Protein AF-A0A6A4C338-F1 (afdb_monomer_lite)

Radius of gyration: 49.68 Å; chains: 1; bounding box: 71×47×143 Å

Organism: NCBI:txid129364

Sequence (167 aa):
MYVHLWCEQRGSGREFCSTRVYEDNEDDESKELQEGAEKSKVNRKRRKQDDRRSSIDSVEVLTEAVSKLVEAEMSSTKGALIKEKTAVARLKREKMQRDVLVEKLAAVDGIVARRRQALAIVEDRIRQYTVNGMDTTQLQVERESALRRVETAQNKSDELQDQIMGS

pLDDT: mean 80.34, std 22.28, range [34.91, 98.44]

Foldseek 3Di:
DDDVVVVVVDPDPDDDDDDDDDDDDDDDDDDDDDDDDPPPPPDPVVVVVVVVVVVVVVVVVVVVVVVVVVVVVVVVVVVVVVVVVVVVVVVVVVVVVLVVLVVVLVVLVVVLVVLVVVLVVLVVVLVVCVVVVHDCVVSVVVNVVSVVSNVVSVVVSVVSVVVSVVD

Secondary structure (DSSP, 8-state):
--STHHHHTS-----------S---------------------HHHHHHHHHHHHHHHHHHHHHHHHHHHHHHHHHHHHHHHHHHHHHHHHHHHHHHHHHHHHHHHHHHHHHHHHHHHHHHHHHHHHHHHHTT---HHHHHHHHHHHHHHHHHHHHHHHHHHHHHT-

Structure (mmCIF, N/CA/C/O backbone):
data_AF-A0A6A4C338-F1
#
_entry.id   AF-A0A6A4C338-F1
#
loop_
_atom_site.group_PDB
_atom_site.id
_atom_site.type_symbol
_atom_site.label_atom_id
_atom_site.label_alt_id
_atom_site.label_comp_id
_atom_site.label_asym_id
_atom_site.label_entity_id
_atom_site.label_seq_id
_atom_site.pdbx_PDB_ins_code
_atom_site.Cartn_x
_atom_site.Cartn_y
_atom_site.Cartn_z
_atom_site.occupancy
_atom_site.B_iso_or_equiv
_atom_site.auth_seq_id
_atom_site.auth_comp_id
_atom_site.auth_asym_id
_atom_site.auth_atom_id
_atom_site.pdbx_PDB_model_num
ATOM 1 N N . MET A 1 1 ? 20.529 -32.919 -59.642 1.00 48.50 1 MET A N 1
ATOM 2 C CA . MET A 1 1 ? 21.212 -32.657 -60.927 1.00 4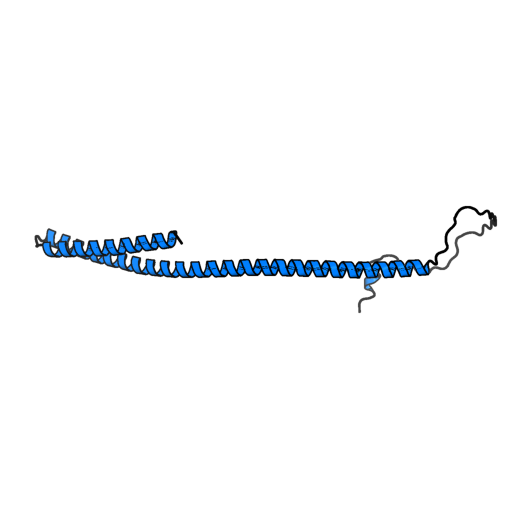8.50 1 MET A CA 1
ATOM 3 C C . MET A 1 1 ? 20.289 -31.757 -61.739 1.00 48.50 1 MET A C 1
ATOM 5 O O . MET A 1 1 ? 19.294 -32.250 -62.230 1.00 48.50 1 MET A O 1
ATOM 9 N N . TYR A 1 2 ? 20.520 -30.441 -61.732 1.00 56.53 2 TYR A N 1
ATOM 10 C CA . TYR A 1 2 ? 19.511 -29.403 -62.030 1.00 56.53 2 TYR A CA 1
ATOM 11 C C . TYR A 1 2 ? 20.056 -28.392 -63.061 1.00 56.53 2 TYR A C 1
ATOM 13 O O . TYR A 1 2 ? 20.346 -27.248 -62.733 1.00 56.53 2 TYR A O 1
ATOM 21 N N . VAL A 1 3 ? 20.268 -28.824 -64.307 1.00 52.94 3 VAL A N 1
ATOM 22 C CA . VAL A 1 3 ? 20.700 -27.916 -65.400 1.00 52.94 3 VAL A CA 1
ATOM 23 C C . VAL A 1 3 ? 19.633 -27.798 -66.497 1.00 52.94 3 VAL A C 1
ATOM 25 O O . VAL A 1 3 ? 19.537 -26.776 -67.163 1.00 52.94 3 VAL A O 1
ATOM 28 N N . HIS A 1 4 ? 18.758 -28.796 -66.626 1.00 52.91 4 HIS A N 1
ATOM 29 C CA . HIS A 1 4 ? 17.707 -28.865 -67.649 1.00 52.91 4 HIS A CA 1
ATOM 30 C C . HIS A 1 4 ? 16.530 -27.906 -67.389 1.00 52.91 4 HIS A C 1
ATOM 32 O O . HIS A 1 4 ? 15.946 -27.401 -68.340 1.00 52.91 4 HIS A O 1
ATOM 38 N N . LEU A 1 5 ? 16.245 -27.556 -66.129 1.00 52.38 5 LEU A N 1
ATOM 39 C CA . LEU A 1 5 ? 15.183 -26.595 -65.782 1.00 52.38 5 LEU A CA 1
ATOM 40 C C . LEU A 1 5 ? 15.533 -25.129 -66.098 1.00 52.38 5 LEU A C 1
ATOM 42 O O . LEU A 1 5 ? 14.653 -24.274 -66.086 1.00 52.38 5 LEU A O 1
ATOM 46 N N . TRP A 1 6 ? 16.796 -24.812 -66.409 1.00 50.72 6 TRP A N 1
ATOM 47 C CA . TRP A 1 6 ? 17.180 -23.439 -66.762 1.00 50.72 6 TRP A CA 1
ATOM 48 C C . TRP A 1 6 ? 16.855 -23.094 -68.228 1.00 50.72 6 TRP A C 1
ATOM 50 O O . TRP A 1 6 ? 16.713 -21.923 -68.579 1.00 50.72 6 TRP A O 1
ATOM 60 N N . CYS A 1 7 ? 16.684 -24.099 -69.091 1.00 54.59 7 CYS A N 1
ATOM 61 C CA . CYS A 1 7 ? 16.405 -23.890 -70.513 1.00 54.59 7 CYS A CA 1
ATOM 62 C C . CYS A 1 7 ? 14.916 -23.635 -70.816 1.00 54.59 7 CYS A C 1
ATOM 64 O O . CYS A 1 7 ? 14.618 -22.965 -71.800 1.00 54.59 7 CYS A O 1
ATOM 66 N N . GLU A 1 8 ? 13.983 -24.082 -69.968 1.00 50.53 8 GLU A N 1
ATOM 67 C CA . GLU A 1 8 ? 12.536 -23.917 -70.206 1.00 50.53 8 GLU A CA 1
ATOM 68 C C . GLU A 1 8 ? 12.011 -22.500 -69.904 1.00 50.53 8 GLU A C 1
ATOM 70 O O . GLU A 1 8 ? 11.050 -22.054 -70.525 1.00 50.53 8 GLU A O 1
ATOM 75 N N . GLN A 1 9 ? 12.665 -21.731 -69.023 1.00 50.25 9 GLN A N 1
ATOM 76 C CA . GLN A 1 9 ? 12.198 -20.386 -68.633 1.00 50.25 9 GLN A CA 1
ATOM 77 C C . GLN A 1 9 ? 12.482 -19.300 -69.696 1.00 50.25 9 GLN A C 1
ATOM 79 O O . GLN A 1 9 ? 11.962 -18.186 -69.613 1.00 50.25 9 GLN A O 1
ATOM 84 N N . ARG A 1 10 ? 13.319 -19.586 -70.701 1.00 48.97 10 ARG A N 1
ATOM 85 C CA . ARG A 1 10 ? 13.630 -18.665 -71.805 1.00 48.97 10 ARG A CA 1
ATOM 86 C C . ARG A 1 10 ? 13.328 -19.350 -73.129 1.00 48.97 10 ARG A C 1
ATOM 88 O O . ARG A 1 10 ? 14.235 -19.825 -73.803 1.00 48.97 10 ARG A O 1
ATOM 95 N N . GLY A 1 11 ? 12.044 -19.387 -73.480 1.00 53.03 11 GLY A N 1
ATOM 96 C CA . GLY A 1 11 ? 11.537 -19.916 -74.746 1.00 53.03 11 GLY A CA 1
ATOM 97 C C . GLY A 1 11 ? 12.215 -19.299 -75.973 1.00 53.03 11 GLY A C 1
ATOM 98 O O . GLY A 1 11 ? 11.764 -18.296 -76.513 1.00 53.03 11 GLY A O 1
ATOM 99 N N . SER A 1 12 ? 13.314 -19.904 -76.410 1.00 45.91 12 SER A N 1
ATOM 100 C CA . SER A 1 12 ? 13.962 -19.655 -77.694 1.00 45.91 12 SER A CA 1
ATOM 101 C C . SER A 1 12 ? 14.912 -20.814 -77.980 1.00 45.91 12 SER A C 1
ATOM 103 O O . SER A 1 12 ? 16.135 -20.655 -77.990 1.00 45.91 12 SER A O 1
ATOM 105 N N . GLY A 1 13 ? 14.336 -21.985 -78.252 1.00 47.59 13 GLY A N 1
ATOM 106 C CA . GLY A 1 13 ? 14.997 -22.943 -79.124 1.00 47.59 13 GLY A CA 1
ATOM 107 C C . GLY A 1 13 ? 15.249 -22.249 -80.459 1.00 47.59 13 GLY A C 1
ATOM 108 O O . GLY A 1 13 ? 14.313 -21.904 -81.174 1.00 47.59 13 GLY A O 1
ATOM 109 N N . ARG A 1 14 ? 16.513 -21.973 -80.769 1.00 47.38 14 ARG A N 1
ATOM 110 C CA . ARG A 1 14 ? 16.927 -21.796 -82.155 1.00 47.38 14 ARG A CA 1
ATOM 111 C C . ARG A 1 14 ? 17.769 -22.997 -82.503 1.00 47.38 14 ARG A C 1
ATOM 113 O O . ARG A 1 14 ? 18.952 -23.070 -82.180 1.00 47.38 14 ARG A O 1
ATOM 120 N N . GLU A 1 15 ? 17.081 -23.956 -83.102 1.00 49.28 15 GLU A N 1
ATOM 121 C CA . GLU A 1 15 ? 17.693 -24.992 -83.903 1.00 49.28 15 GLU A CA 1
ATOM 122 C C . GLU A 1 15 ? 18.600 -24.333 -84.938 1.00 49.28 15 GLU A C 1
ATOM 124 O O . GLU A 1 15 ? 18.267 -23.337 -85.585 1.00 49.28 15 GLU A O 1
ATOM 129 N N . PHE A 1 16 ? 19.792 -24.893 -85.038 1.00 44.19 16 PHE A N 1
ATOM 130 C CA . PHE A 1 16 ? 20.746 -24.603 -86.080 1.00 44.19 16 PHE A CA 1
ATOM 131 C C . PHE A 1 16 ? 20.134 -25.052 -87.417 1.00 44.19 16 PHE A C 1
ATOM 133 O O . PHE A 1 16 ? 20.086 -26.243 -87.700 1.00 44.19 16 PHE A O 1
ATOM 140 N N . CYS A 1 17 ? 19.640 -24.110 -88.223 1.00 39.09 17 CYS A N 1
ATOM 141 C CA . CYS A 1 17 ? 19.183 -24.364 -89.589 1.00 39.09 17 CYS A CA 1
ATOM 142 C C . CYS A 1 17 ? 20.021 -23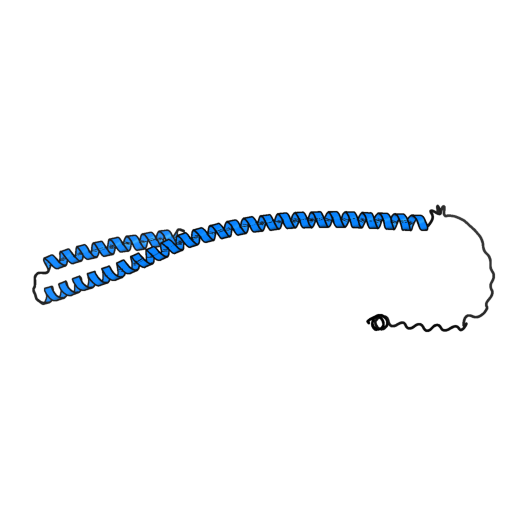.537 -90.567 1.00 39.09 17 CYS A C 1
ATOM 144 O O . CYS A 1 17 ? 19.792 -22.348 -90.779 1.00 39.09 17 CYS A O 1
ATOM 146 N N . SER A 1 18 ? 21.007 -24.193 -91.176 1.00 50.25 18 SER A N 1
ATOM 147 C CA . SER A 1 18 ? 21.546 -23.797 -92.471 1.00 50.25 18 SER A CA 1
ATOM 148 C C . SER A 1 18 ? 20.426 -23.867 -93.506 1.00 50.25 18 SER A C 1
ATOM 150 O O . SER A 1 18 ? 19.891 -24.954 -93.701 1.00 50.25 18 SER A O 1
ATOM 152 N N . THR A 1 19 ? 20.082 -22.758 -94.165 1.00 38.59 19 THR A N 1
ATOM 153 C CA . THR A 1 19 ? 19.763 -22.687 -95.608 1.00 38.59 19 THR A CA 1
ATOM 154 C C . THR A 1 19 ? 19.516 -21.229 -96.012 1.00 38.59 19 THR A C 1
ATOM 156 O O . THR A 1 19 ? 18.717 -20.518 -95.413 1.00 38.59 19 THR A O 1
ATOM 159 N N . ARG A 1 20 ? 20.278 -20.816 -97.029 1.00 45.94 20 ARG A N 1
ATOM 160 C CA . ARG A 1 20 ? 20.255 -19.563 -97.797 1.00 45.94 20 ARG A CA 1
ATOM 161 C C . ARG A 1 20 ? 18.844 -19.097 -98.177 1.00 45.94 20 ARG A C 1
ATOM 163 O O . ARG A 1 20 ? 18.151 -19.855 -98.843 1.00 45.94 20 ARG A O 1
ATOM 170 N N . VAL A 1 21 ? 18.496 -17.839 -97.888 1.00 49.91 21 VAL A N 1
ATOM 171 C CA . VAL A 1 21 ? 17.428 -17.093 -98.591 1.00 49.91 21 VAL A CA 1
ATOM 172 C C . VAL A 1 21 ? 17.737 -15.588 -98.561 1.00 49.91 21 VAL A C 1
ATOM 174 O O . VAL A 1 21 ? 17.026 -14.828 -97.921 1.00 49.91 21 VAL A O 1
ATOM 177 N N . TYR A 1 22 ? 18.815 -15.144 -99.203 1.00 44.09 22 TYR A N 1
ATOM 178 C CA . TYR A 1 22 ? 18.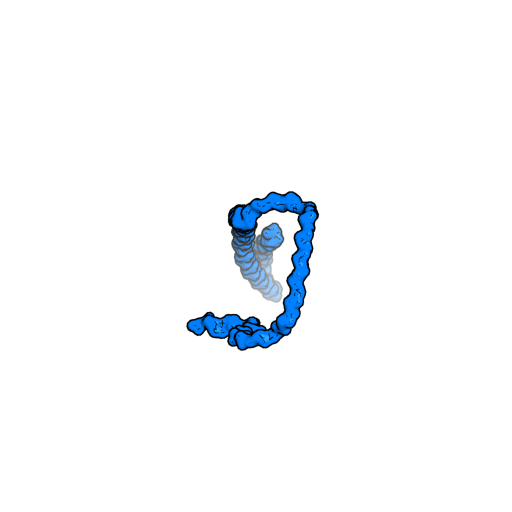852 -13.782 -99.748 1.00 44.09 22 TYR A CA 1
ATOM 179 C C . TYR A 1 22 ? 19.535 -13.850 -101.110 1.00 44.09 22 TYR A C 1
ATOM 181 O O . TYR A 1 22 ? 20.579 -14.487 -101.246 1.00 44.09 22 TYR A O 1
ATOM 189 N N . GLU A 1 23 ? 18.835 -13.304 -102.099 1.00 42.97 23 GLU A N 1
ATOM 190 C CA . GLU A 1 23 ? 19.162 -13.319 -103.521 1.00 42.97 23 GLU A CA 1
ATOM 191 C C . GLU A 1 23 ? 20.435 -12.516 -103.801 1.00 42.97 23 GLU A C 1
ATOM 193 O O . GLU A 1 23 ? 20.657 -11.457 -103.209 1.00 42.97 23 GLU A O 1
ATOM 198 N N . ASP A 1 24 ? 21.253 -13.044 -104.712 1.00 48.12 24 ASP A N 1
ATOM 199 C CA . ASP A 1 24 ? 22.381 -12.349 -105.319 1.00 48.12 24 ASP A CA 1
ATOM 200 C C . ASP A 1 24 ? 21.864 -11.098 -106.044 1.00 48.12 24 ASP A C 1
ATOM 202 O O . ASP A 1 24 ? 21.345 -11.184 -107.154 1.00 48.12 24 ASP A O 1
ATOM 206 N N . ASN A 1 25 ? 22.004 -9.933 -105.418 1.00 45.78 25 ASN A N 1
ATOM 207 C CA . ASN A 1 25 ? 22.118 -8.672 -106.137 1.00 45.78 25 ASN A CA 1
ATOM 208 C C . ASN A 1 25 ? 23.432 -8.031 -105.706 1.00 45.78 25 ASN A C 1
ATOM 210 O O . ASN A 1 25 ? 23.530 -7.346 -104.686 1.00 45.78 25 ASN A O 1
ATOM 214 N N . GLU A 1 26 ? 24.450 -8.358 -106.493 1.00 49.06 26 GLU A N 1
ATOM 215 C CA . GLU A 1 26 ? 25.665 -7.580 -106.638 1.00 49.06 26 GLU A CA 1
ATOM 216 C C . GLU A 1 26 ? 25.277 -6.142 -107.004 1.00 49.06 26 GLU A C 1
ATOM 218 O O . GLU A 1 26 ? 24.687 -5.909 -108.057 1.00 49.06 26 GLU A O 1
ATOM 223 N N . ASP A 1 27 ? 25.609 -5.182 -106.144 1.00 47.62 27 ASP A N 1
ATOM 224 C CA . ASP A 1 27 ? 25.879 -3.828 -106.614 1.00 47.62 27 ASP A CA 1
ATOM 225 C C . ASP A 1 27 ? 27.061 -3.264 -105.824 1.00 47.62 27 ASP A C 1
ATOM 227 O O . ASP A 1 27 ? 26.981 -2.901 -104.646 1.00 47.62 27 ASP A O 1
ATOM 231 N N . ASP A 1 28 ? 28.204 -3.330 -106.492 1.00 51.69 28 ASP A N 1
ATOM 232 C CA . ASP A 1 28 ? 29.530 -2.975 -106.024 1.00 51.69 28 ASP A CA 1
ATOM 233 C C . ASP A 1 28 ? 29.759 -1.483 -106.324 1.00 51.69 28 ASP A C 1
ATOM 235 O O . ASP A 1 28 ? 30.452 -1.119 -107.270 1.00 51.69 28 ASP A O 1
ATOM 239 N N . GLU A 1 29 ? 29.149 -0.582 -105.545 1.00 46.19 29 GLU A N 1
ATOM 240 C CA . GLU A 1 29 ? 29.435 0.856 -105.649 1.00 46.19 29 GLU A CA 1
ATOM 241 C C . GLU A 1 29 ? 30.237 1.368 -104.449 1.00 46.19 29 GLU A C 1
ATOM 243 O O . GLU A 1 29 ? 29.736 1.806 -103.411 1.00 46.19 29 GLU A O 1
ATOM 248 N N . SER A 1 30 ? 31.553 1.343 -104.649 1.00 47.88 30 SER A N 1
ATOM 249 C CA . SER A 1 30 ? 32.551 2.034 -103.843 1.00 47.88 30 SER A CA 1
ATOM 250 C C . SER A 1 30 ? 32.337 3.552 -103.871 1.00 47.88 30 SER A C 1
ATOM 252 O O . SER A 1 30 ? 32.495 4.184 -104.915 1.00 47.88 30 SER A O 1
ATOM 254 N N . LYS A 1 31 ? 32.093 4.170 -102.709 1.00 41.75 31 LYS A N 1
ATOM 255 C CA . LYS A 1 31 ? 32.393 5.594 -102.474 1.00 41.75 31 LYS A CA 1
ATOM 256 C C . LYS A 1 31 ? 33.129 5.774 -101.152 1.00 41.75 31 LYS A C 1
ATOM 258 O O . LYS A 1 31 ? 32.534 5.950 -100.091 1.00 41.75 31 LYS A O 1
ATOM 263 N N . GLU A 1 32 ? 34.454 5.748 -101.249 1.00 40.47 32 GLU A N 1
ATOM 264 C CA . GLU A 1 32 ? 35.311 6.496 -100.338 1.00 40.47 32 GLU A CA 1
ATOM 265 C C . GLU A 1 32 ? 34.992 7.991 -100.471 1.00 40.47 32 GLU A C 1
ATOM 267 O O . GLU A 1 32 ? 34.988 8.524 -101.578 1.00 40.47 32 GLU A O 1
ATOM 272 N N . LEU A 1 33 ? 34.748 8.668 -99.348 1.00 37.41 33 LEU A N 1
ATOM 273 C CA . LEU A 1 33 ? 35.308 9.992 -99.075 1.00 37.41 33 LEU A CA 1
ATOM 274 C C . LEU A 1 33 ? 35.198 10.297 -97.575 1.00 37.41 33 LEU A C 1
ATOM 276 O O . LEU A 1 33 ? 34.138 10.259 -96.951 1.00 37.41 33 LEU A O 1
ATOM 280 N N . GLN A 1 34 ? 36.381 10.509 -97.017 1.00 39.19 34 GLN A N 1
ATOM 281 C CA . GLN A 1 34 ? 36.733 10.901 -95.661 1.00 39.19 34 GLN A CA 1
ATOM 282 C C . GLN A 1 34 ? 36.181 12.298 -95.339 1.00 39.19 34 GLN A C 1
ATOM 284 O O . GLN A 1 34 ? 36.166 13.138 -96.225 1.00 39.19 34 GLN A O 1
ATOM 289 N N . GLU A 1 35 ? 35.827 12.567 -94.075 1.00 34.91 35 GLU A N 1
ATOM 290 C CA . GLU A 1 35 ? 36.368 13.691 -93.280 1.00 34.91 35 GLU A CA 1
ATOM 291 C C . GLU A 1 35 ? 35.602 13.887 -91.958 1.00 34.91 35 GLU A C 1
ATOM 293 O O . GLU A 1 35 ? 34.379 13.815 -91.897 1.00 34.91 35 GLU A O 1
ATOM 298 N N . GLY A 1 36 ? 36.346 14.147 -90.876 1.00 40.00 36 GLY A N 1
ATOM 299 C CA . GLY A 1 36 ? 35.782 14.726 -89.653 1.00 40.00 36 GLY A CA 1
ATOM 300 C C . GLY A 1 36 ? 35.554 13.787 -88.468 1.00 40.00 36 GLY A C 1
ATOM 301 O O . GLY A 1 36 ? 34.478 13.795 -87.880 1.00 40.00 36 GLY A O 1
ATOM 302 N N . ALA A 1 37 ? 36.566 13.026 -88.041 1.00 37.69 37 ALA A N 1
ATOM 303 C CA . ALA A 1 37 ? 36.684 12.697 -86.619 1.00 37.69 37 ALA A CA 1
ATOM 304 C C . ALA A 1 37 ? 38.136 12.359 -86.266 1.00 37.69 37 ALA A C 1
ATOM 306 O O . ALA A 1 37 ? 38.606 11.257 -86.561 1.00 37.69 37 ALA A O 1
ATOM 307 N N . GLU A 1 38 ? 38.825 13.258 -85.560 1.00 43.34 38 GLU A N 1
ATOM 308 C CA . GLU A 1 38 ? 39.971 12.894 -84.720 1.00 43.34 38 GLU A CA 1
ATOM 309 C C . GLU A 1 38 ? 39.480 11.971 -83.595 1.00 43.34 38 GLU A C 1
ATOM 311 O O . GLU A 1 38 ? 39.333 12.333 -82.430 1.00 43.34 38 GLU A O 1
ATOM 316 N N . LYS A 1 39 ? 39.170 10.725 -83.951 1.00 44.91 39 LYS A N 1
ATOM 317 C CA . LYS A 1 39 ? 39.035 9.642 -82.992 1.00 44.91 39 LYS A CA 1
ATOM 318 C C . LYS A 1 39 ? 40.455 9.255 -82.645 1.00 44.91 39 LYS A C 1
ATOM 320 O O . LYS A 1 39 ? 41.070 8.456 -83.353 1.00 44.91 39 LYS A O 1
ATOM 325 N N . SER A 1 40 ? 40.963 9.798 -81.543 1.00 47.81 40 SER A N 1
ATOM 326 C CA . SER A 1 40 ? 42.046 9.141 -80.829 1.00 47.81 40 SER A CA 1
ATOM 327 C C . SER A 1 40 ? 41.607 7.687 -80.618 1.00 47.81 40 SER A C 1
ATOM 329 O O . SER A 1 40 ? 40.686 7.372 -79.861 1.00 47.81 40 SER A O 1
ATOM 331 N N . LYS A 1 41 ? 42.193 6.770 -81.395 1.00 53.53 41 LYS A N 1
ATOM 332 C CA . LYS A 1 41 ? 41.988 5.328 -81.248 1.00 53.53 41 LYS A CA 1
ATOM 333 C C . LYS A 1 41 ? 42.714 4.903 -79.977 1.00 53.53 41 LYS A C 1
ATOM 335 O O . LYS A 1 41 ? 43.746 4.243 -80.019 1.00 53.53 41 LYS A O 1
ATOM 340 N N . VAL A 1 42 ? 42.192 5.302 -78.821 1.00 56.31 42 VAL A N 1
ATOM 341 C CA . VAL A 1 42 ? 42.628 4.736 -77.552 1.00 56.31 42 VAL A CA 1
ATOM 342 C C . VAL A 1 42 ? 42.074 3.318 -77.511 1.00 56.31 42 VAL A C 1
ATOM 344 O O . VAL A 1 42 ? 40.864 3.100 -77.561 1.00 56.31 42 VAL A O 1
ATOM 347 N N . ASN A 1 43 ? 42.986 2.347 -77.498 1.00 55.81 43 ASN A N 1
ATOM 348 C CA . ASN A 1 43 ? 42.715 0.913 -77.513 1.00 55.81 43 ASN A CA 1
ATOM 349 C C . ASN A 1 43 ? 41.468 0.550 -76.684 1.00 55.81 43 ASN A C 1
ATOM 351 O O . ASN A 1 43 ? 41.477 0.684 -75.463 1.00 55.81 43 ASN A O 1
ATOM 355 N N . ARG A 1 44 ? 40.418 0.003 -77.316 1.00 54.34 44 ARG A N 1
ATOM 356 C CA . ARG A 1 44 ? 39.192 -0.498 -76.648 1.00 54.34 44 ARG A CA 1
ATOM 357 C C . ARG A 1 44 ? 39.486 -1.472 -75.490 1.00 54.34 44 ARG A C 1
ATOM 359 O O . ARG A 1 44 ? 38.693 -1.585 -74.559 1.00 54.34 44 ARG A O 1
ATOM 366 N N . LYS A 1 45 ? 40.644 -2.148 -75.526 1.00 55.88 45 LYS A N 1
ATOM 367 C CA . LYS A 1 45 ? 41.187 -2.981 -74.436 1.00 55.88 45 LYS A CA 1
ATOM 368 C C . LYS A 1 45 ? 41.546 -2.182 -73.171 1.00 55.88 45 LYS A C 1
ATOM 370 O O . LYS A 1 45 ? 41.308 -2.688 -72.083 1.00 55.88 45 LYS A O 1
ATOM 375 N N . ARG A 1 46 ? 42.071 -0.955 -73.306 1.00 52.00 46 ARG A N 1
ATOM 376 C CA . ARG A 1 46 ? 42.450 -0.079 -72.181 1.00 52.00 46 ARG A CA 1
ATOM 377 C C . ARG A 1 46 ? 41.224 0.470 -71.443 1.00 52.00 46 ARG A C 1
ATOM 379 O O . ARG A 1 46 ? 41.182 0.365 -70.227 1.00 52.00 46 ARG A O 1
ATOM 386 N N . ARG A 1 47 ? 40.172 0.891 -72.163 1.00 53.75 47 ARG A N 1
ATOM 387 C CA . ARG A 1 47 ? 38.892 1.318 -71.551 1.00 53.75 47 ARG A CA 1
ATOM 388 C C . ARG A 1 47 ? 38.257 0.238 -70.666 1.00 53.75 47 ARG A C 1
ATOM 390 O O . ARG A 1 47 ? 37.920 0.511 -69.529 1.00 53.75 47 ARG A O 1
ATOM 397 N N . LYS A 1 48 ? 38.187 -1.018 -71.133 1.00 56.16 48 LYS A N 1
ATOM 398 C CA . LYS A 1 48 ? 37.646 -2.129 -70.319 1.00 56.16 48 LYS A CA 1
ATOM 399 C C . LYS A 1 48 ? 38.456 -2.419 -69.051 1.00 56.16 48 LYS A C 1
ATOM 401 O O . LYS A 1 48 ? 37.905 -2.989 -68.115 1.00 56.16 48 LYS A O 1
ATOM 406 N N . GLN A 1 49 ? 39.755 -2.127 -69.051 1.00 57.25 49 GLN A N 1
ATOM 407 C CA . GLN A 1 49 ? 40.607 -2.327 -67.884 1.00 57.25 49 GLN A CA 1
ATOM 408 C C . GLN A 1 49 ? 40.412 -1.195 -66.873 1.00 57.25 49 GLN A C 1
ATOM 410 O O . GLN A 1 49 ? 40.246 -1.497 -65.697 1.00 57.25 49 GLN A O 1
ATOM 415 N N . ASP A 1 50 ? 40.343 0.059 -67.328 1.00 59.81 50 ASP A N 1
ATOM 416 C CA . ASP A 1 50 ? 40.035 1.206 -66.466 1.00 59.81 50 ASP A CA 1
ATOM 417 C C . ASP A 1 50 ? 38.610 1.145 -65.903 1.00 59.81 50 ASP A C 1
ATOM 419 O O . ASP A 1 50 ? 38.444 1.331 -64.705 1.00 59.81 50 ASP A O 1
ATOM 423 N N . ASP A 1 51 ? 37.598 0.772 -66.696 1.00 59.78 51 ASP A N 1
ATOM 424 C CA . ASP A 1 51 ? 36.214 0.613 -66.214 1.00 59.78 51 ASP A CA 1
ATOM 425 C C . ASP A 1 51 ? 36.102 -0.500 -65.158 1.00 59.78 51 ASP A C 1
ATOM 427 O O . ASP A 1 51 ? 35.384 -0.372 -64.169 1.00 59.78 51 ASP A O 1
ATOM 431 N N . ARG A 1 52 ? 36.840 -1.607 -65.332 1.00 60.00 52 ARG A N 1
ATOM 432 C CA . ARG A 1 52 ? 36.907 -2.683 -64.328 1.00 60.00 52 ARG A CA 1
ATOM 433 C C . ARG A 1 52 ? 37.639 -2.237 -63.071 1.00 60.00 52 ARG A C 1
ATOM 435 O O . ARG A 1 52 ? 37.199 -2.577 -61.982 1.00 60.00 52 ARG A O 1
ATOM 442 N N . ARG A 1 53 ? 38.736 -1.493 -63.212 1.00 60.66 53 ARG A N 1
ATOM 443 C CA . ARG A 1 53 ? 39.515 -0.984 -62.080 1.00 60.66 53 ARG A CA 1
ATOM 444 C C . ARG A 1 53 ? 38.717 0.061 -61.297 1.00 60.66 53 ARG A C 1
ATOM 446 O O . ARG A 1 53 ? 38.629 -0.065 -60.089 1.00 60.66 53 ARG A O 1
ATOM 453 N N . SER A 1 54 ? 38.038 0.979 -61.986 1.00 63.31 54 SER A N 1
ATOM 454 C CA . SER A 1 54 ? 37.097 1.956 -61.421 1.00 63.31 54 SER A CA 1
ATOM 455 C C . SER A 1 54 ? 35.877 1.293 -60.770 1.00 63.31 54 SER A C 1
ATOM 457 O O . SER A 1 54 ? 35.435 1.730 -59.710 1.00 63.31 54 SER A O 1
ATOM 459 N N . SER A 1 55 ? 35.351 0.207 -61.347 1.00 65.62 55 SER A N 1
ATOM 460 C CA . SER A 1 55 ? 34.257 -0.561 -60.740 1.00 65.62 55 SER A CA 1
ATOM 461 C C . SER A 1 55 ? 34.692 -1.320 -59.485 1.00 65.62 55 SER A C 1
ATOM 463 O O . SER A 1 55 ? 33.892 -1.418 -58.562 1.00 65.62 55 SER A O 1
ATOM 465 N N . ILE A 1 56 ? 35.912 -1.864 -59.440 1.00 71.19 56 ILE A N 1
ATOM 466 C CA . ILE A 1 56 ? 36.466 -2.513 -58.238 1.00 71.19 56 ILE A CA 1
ATOM 467 C C . ILE A 1 56 ? 36.676 -1.468 -57.137 1.00 71.19 56 ILE A C 1
ATOM 469 O O . ILE A 1 56 ? 36.221 -1.677 -56.020 1.00 71.19 56 ILE A O 1
ATOM 473 N N . ASP A 1 57 ? 37.237 -0.311 -57.489 1.00 76.06 57 ASP A N 1
ATOM 474 C CA . ASP A 1 57 ? 37.430 0.834 -56.588 1.00 76.06 57 ASP A CA 1
ATOM 475 C C . ASP A 1 57 ? 36.085 1.338 -56.022 1.00 76.06 57 ASP A C 1
ATOM 477 O O . ASP A 1 57 ? 35.930 1.582 -54.829 1.00 76.06 57 ASP A O 1
ATOM 481 N N . SER A 1 58 ? 35.042 1.378 -56.860 1.00 81.44 58 SER A N 1
ATOM 482 C CA . SER A 1 58 ? 33.678 1.728 -56.433 1.00 81.44 58 SER A CA 1
ATOM 483 C C . SER A 1 58 ? 33.075 0.697 -55.472 1.00 81.44 58 SER A C 1
ATOM 485 O O . SER A 1 58 ? 32.357 1.066 -54.545 1.00 81.44 58 SER A O 1
ATOM 487 N N . VAL A 1 59 ? 33.346 -0.597 -55.679 1.00 86.06 59 VAL A N 1
ATOM 488 C CA . VAL A 1 59 ? 32.893 -1.661 -54.770 1.00 86.06 59 VAL A CA 1
ATOM 489 C C . VAL A 1 59 ? 33.629 -1.571 -53.436 1.00 86.06 59 VAL A C 1
ATOM 491 O O . VAL A 1 59 ? 32.974 -1.663 -52.403 1.00 86.06 59 VAL A O 1
ATOM 494 N N . GLU A 1 60 ? 34.940 -1.327 -53.434 1.00 89.38 60 GLU A N 1
ATOM 495 C CA . GLU A 1 60 ? 35.720 -1.129 -52.206 1.00 89.38 60 GLU A CA 1
ATOM 496 C C . GLU A 1 60 ? 35.188 0.063 -51.394 1.00 89.38 60 GLU A C 1
ATOM 498 O O . GLU A 1 60 ? 34.852 -0.097 -50.217 1.00 89.38 60 GLU A O 1
ATOM 503 N N . VAL A 1 61 ? 34.959 1.211 -52.041 1.00 90.56 61 VAL A N 1
ATOM 504 C CA . VAL A 1 61 ? 34.353 2.398 -51.409 1.00 90.56 61 VAL A CA 1
ATOM 505 C C . VAL A 1 61 ? 32.969 2.092 -50.827 1.00 90.56 61 VAL A C 1
ATOM 507 O O . VAL A 1 61 ? 32.661 2.500 -49.705 1.00 90.56 61 VAL A O 1
ATOM 510 N N . LEU A 1 62 ? 32.128 1.346 -51.551 1.00 91.25 62 LEU A N 1
ATOM 511 C CA . LEU A 1 62 ? 30.814 0.936 -51.049 1.00 91.25 62 LEU A CA 1
ATOM 512 C C . LEU A 1 62 ? 30.929 -0.019 -49.856 1.00 91.25 62 LEU A C 1
ATOM 514 O O . LEU A 1 62 ? 30.195 0.145 -48.882 1.00 91.25 62 LEU A O 1
ATOM 518 N N . THR A 1 63 ? 31.849 -0.987 -49.888 1.00 92.75 63 THR A N 1
ATOM 519 C CA . THR A 1 63 ? 32.061 -1.901 -48.754 1.00 92.75 63 THR A CA 1
ATOM 520 C C . THR A 1 63 ? 32.556 -1.171 -47.510 1.00 92.75 63 THR A C 1
ATOM 522 O O . THR A 1 63 ? 32.096 -1.473 -46.407 1.00 92.75 63 THR A O 1
ATOM 525 N N . GLU A 1 64 ? 33.419 -0.167 -47.664 1.00 93.88 64 GLU A N 1
ATOM 526 C CA . GLU A 1 64 ? 33.887 0.656 -46.551 1.00 93.88 64 GLU A CA 1
ATOM 527 C C . GLU A 1 64 ? 32.757 1.535 -45.992 1.00 93.88 64 GLU A C 1
ATOM 529 O O . GLU A 1 64 ? 32.570 1.607 -44.776 1.00 93.88 64 GLU A O 1
ATOM 534 N N . ALA A 1 65 ? 31.950 2.156 -46.859 1.00 92.81 65 ALA A N 1
ATOM 535 C CA . ALA A 1 65 ? 30.800 2.961 -46.448 1.00 92.81 65 ALA A CA 1
ATOM 536 C C . ALA A 1 65 ? 29.739 2.131 -45.706 1.00 92.81 65 ALA A C 1
ATOM 538 O O . ALA A 1 65 ? 29.236 2.560 -44.665 1.00 92.81 65 ALA A O 1
ATOM 539 N N . VAL A 1 66 ? 29.435 0.925 -46.197 1.00 93.50 66 VAL A N 1
ATOM 540 C CA . VAL A 1 66 ? 28.528 -0.015 -45.521 1.00 93.50 66 VAL A CA 1
ATOM 541 C C . VAL A 1 66 ? 29.112 -0.458 -44.182 1.00 93.50 66 VAL A C 1
ATOM 543 O O . VAL A 1 66 ? 28.385 -0.479 -43.193 1.00 93.50 66 VAL A O 1
ATOM 546 N N . SER A 1 67 ? 30.414 -0.749 -44.111 1.00 94.88 67 SER A N 1
ATOM 547 C CA . SER A 1 67 ? 31.070 -1.132 -42.853 1.00 94.88 67 SER A CA 1
ATOM 548 C C . SER A 1 67 ? 30.969 -0.018 -41.807 1.00 94.88 67 SER A C 1
ATOM 550 O O . SER A 1 67 ? 30.538 -0.273 -40.685 1.00 94.88 67 SER A O 1
ATOM 552 N N . LYS A 1 68 ? 31.240 1.237 -42.193 1.00 95.00 68 LYS A N 1
ATOM 553 C CA . LYS A 1 68 ? 31.079 2.414 -41.319 1.00 95.00 68 LYS A CA 1
ATOM 554 C C . LYS A 1 68 ? 29.632 2.608 -40.862 1.00 95.00 68 LYS A C 1
ATOM 556 O O . LYS A 1 68 ? 29.400 2.927 -39.699 1.00 95.00 68 LYS A O 1
ATOM 561 N N . LEU A 1 69 ? 28.658 2.402 -41.753 1.00 94.75 69 LEU A N 1
ATOM 562 C CA . LEU A 1 69 ? 27.238 2.486 -41.407 1.00 94.75 69 LEU A CA 1
ATOM 563 C C . LEU A 1 69 ? 26.847 1.403 -40.393 1.00 94.75 69 LEU A C 1
ATOM 565 O O . LEU A 1 69 ? 26.190 1.702 -39.400 1.00 94.75 69 LEU A O 1
ATOM 569 N N . VAL A 1 70 ? 27.291 0.162 -40.609 1.00 95.31 70 VAL A N 1
ATOM 570 C CA . VAL A 1 70 ? 27.047 -0.952 -39.684 1.00 95.31 70 VAL A CA 1
ATOM 571 C C . VAL A 1 70 ? 27.686 -0.673 -38.327 1.00 95.31 70 VAL A C 1
ATOM 573 O O . VAL A 1 70 ? 27.038 -0.866 -37.305 1.00 95.31 70 VAL A O 1
ATOM 576 N N . GLU A 1 71 ? 28.923 -0.183 -38.277 1.00 93.69 71 GLU A N 1
ATOM 577 C CA . GLU A 1 71 ? 29.581 0.181 -37.018 1.00 93.69 71 GLU A CA 1
ATOM 578 C C . GLU A 1 71 ? 28.844 1.306 -36.278 1.00 93.69 71 GLU A C 1
ATOM 580 O O . GLU A 1 71 ? 28.624 1.206 -35.065 1.00 93.69 71 GLU A O 1
ATOM 585 N N . ALA A 1 72 ? 28.403 2.341 -37.001 1.00 92.75 72 ALA A N 1
ATOM 586 C CA . ALA A 1 72 ? 27.614 3.434 -36.443 1.00 92.75 72 ALA A CA 1
ATOM 587 C C . ALA A 1 72 ? 26.289 2.924 -35.851 1.00 92.75 72 ALA A C 1
ATOM 589 O O . ALA A 1 72 ? 26.009 3.178 -34.677 1.00 92.75 72 ALA A O 1
ATOM 590 N N . GLU A 1 73 ? 25.528 2.125 -36.601 1.00 93.88 73 GLU A N 1
ATOM 591 C CA . GLU A 1 73 ? 24.282 1.504 -36.134 1.00 93.88 73 GLU A CA 1
ATOM 592 C C . GLU A 1 73 ? 24.516 0.564 -34.944 1.00 93.88 73 GLU A C 1
ATOM 594 O O . GLU A 1 73 ? 23.798 0.614 -33.944 1.00 93.88 73 GLU A O 1
ATOM 599 N N . MET A 1 74 ? 25.570 -0.254 -34.977 1.00 92.44 74 MET A N 1
ATOM 600 C CA . MET A 1 74 ? 25.928 -1.143 -33.868 1.00 92.44 74 MET A CA 1
ATOM 601 C C . MET A 1 74 ? 26.304 -0.362 -32.604 1.00 92.44 74 MET A C 1
ATOM 603 O O . MET A 1 74 ? 25.976 -0.784 -31.495 1.00 92.44 74 MET A O 1
ATOM 607 N N . SER A 1 75 ? 26.989 0.776 -32.733 1.00 92.50 75 SER A N 1
ATOM 608 C CA . SER A 1 75 ? 27.320 1.632 -31.589 1.00 92.50 75 SER A CA 1
ATOM 609 C C . SER A 1 75 ? 26.077 2.331 -31.018 1.00 92.50 75 SER A C 1
ATOM 611 O O . SER A 1 75 ? 25.875 2.332 -29.800 1.00 92.50 75 SER A O 1
ATOM 613 N N . SER A 1 76 ? 25.199 2.829 -31.895 1.00 94.19 76 SER A N 1
ATOM 614 C CA . SER A 1 76 ? 23.927 3.467 -31.550 1.00 94.19 76 SER A CA 1
ATOM 615 C C . SER A 1 76 ? 22.991 2.497 -30.822 1.00 94.19 76 SER A C 1
ATOM 617 O O . SER A 1 76 ? 22.547 2.769 -29.702 1.00 94.19 76 SER A O 1
ATOM 619 N N . THR A 1 77 ? 22.772 1.312 -31.395 1.00 94.25 77 THR A N 1
ATOM 620 C CA . THR A 1 77 ? 21.925 0.255 -30.817 1.00 94.25 77 THR A CA 1
ATOM 621 C C . THR A 1 77 ? 22.463 -0.245 -29.478 1.00 94.25 77 THR A C 1
ATOM 623 O O . THR A 1 77 ? 21.694 -0.380 -28.526 1.00 94.25 77 THR A O 1
ATOM 626 N N . LYS A 1 78 ? 23.782 -0.452 -29.341 1.00 94.69 78 LYS A N 1
ATOM 627 C CA . LYS A 1 78 ? 24.405 -0.783 -28.046 1.00 94.69 78 LYS A CA 1
ATOM 628 C C . LYS A 1 78 ? 24.165 0.314 -27.009 1.00 94.69 78 LYS A C 1
ATOM 630 O O . LYS A 1 78 ? 23.807 0.003 -25.874 1.00 94.69 78 LYS A O 1
ATOM 635 N N . GLY A 1 79 ? 24.327 1.582 -27.387 1.00 94.88 79 GLY A N 1
ATOM 636 C CA . GLY A 1 79 ? 24.069 2.720 -26.505 1.00 94.88 79 GLY A CA 1
ATOM 637 C C . GLY A 1 79 ? 22.610 2.789 -26.043 1.00 94.88 79 GLY A C 1
ATOM 638 O O . GLY A 1 79 ? 22.349 2.954 -24.849 1.00 94.88 79 GLY A O 1
ATOM 639 N N . ALA A 1 80 ? 21.660 2.607 -26.963 1.00 95.50 80 ALA A N 1
ATOM 640 C CA . ALA A 1 80 ? 20.233 2.542 -26.652 1.00 95.50 80 ALA A CA 1
ATOM 641 C C . ALA A 1 80 ? 19.911 1.378 -25.701 1.00 95.50 80 ALA A C 1
ATOM 643 O O . ALA A 1 80 ? 19.271 1.585 -24.669 1.00 95.50 80 ALA A O 1
ATOM 644 N N . LEU A 1 81 ? 20.451 0.188 -25.976 1.00 96.44 81 LEU A N 1
ATOM 645 C CA . LEU A 1 81 ? 20.252 -1.001 -25.150 1.00 96.44 81 LEU A CA 1
ATOM 646 C C . LEU A 1 81 ? 20.792 -0.818 -23.723 1.00 96.44 81 LEU A C 1
ATOM 648 O O . LEU A 1 81 ? 20.179 -1.282 -22.763 1.00 96.44 81 LEU A O 1
ATOM 652 N N . ILE A 1 82 ? 21.934 -0.145 -23.555 1.00 96.44 82 ILE A N 1
ATOM 653 C CA . ILE A 1 82 ? 22.493 0.154 -22.227 1.00 96.44 82 ILE A CA 1
ATOM 654 C C . ILE A 1 82 ? 21.567 1.096 -21.451 1.00 96.44 82 ILE A C 1
ATOM 656 O O . ILE A 1 82 ? 21.285 0.841 -20.276 1.00 96.44 82 ILE A O 1
ATOM 660 N N . LYS A 1 83 ? 21.069 2.162 -22.094 1.00 96.31 83 LYS A N 1
ATOM 661 C CA . LYS A 1 83 ? 20.122 3.101 -21.469 1.00 96.31 83 LYS A CA 1
ATOM 662 C C . LYS A 1 83 ? 18.853 2.381 -21.023 1.00 96.31 83 LYS A C 1
ATOM 664 O O . LYS A 1 83 ? 18.435 2.538 -19.877 1.00 96.31 83 LYS A O 1
ATOM 669 N N . GLU A 1 84 ? 18.298 1.540 -21.889 1.00 96.88 84 GLU A N 1
ATOM 670 C CA . GLU A 1 84 ? 17.101 0.756 -21.593 1.00 96.88 84 GLU A CA 1
ATOM 671 C C . GLU A 1 84 ? 17.331 -0.217 -20.431 1.00 96.88 84 GLU A C 1
ATOM 673 O O . GLU A 1 84 ? 16.599 -0.181 -19.443 1.00 96.88 84 GLU A O 1
ATOM 678 N N . LYS A 1 85 ? 18.400 -1.022 -20.472 1.00 97.19 85 LYS A N 1
ATOM 679 C CA . LYS A 1 85 ? 18.749 -1.945 -19.376 1.00 97.19 85 LYS A CA 1
ATOM 680 C C . LYS A 1 85 ? 18.930 -1.221 -18.043 1.00 97.19 85 LYS A C 1
ATOM 682 O O . LYS A 1 85 ? 18.514 -1.732 -17.003 1.00 97.19 85 LYS A O 1
ATOM 687 N N . THR A 1 86 ? 19.521 -0.030 -18.067 1.00 97.12 86 THR A N 1
ATOM 688 C CA . THR A 1 86 ? 19.711 0.795 -16.867 1.00 97.12 86 THR A CA 1
ATOM 689 C C . THR A 1 86 ? 18.370 1.288 -16.318 1.00 97.12 86 THR A C 1
ATOM 691 O O . THR A 1 86 ? 18.126 1.176 -15.114 1.00 97.12 86 THR A O 1
ATOM 694 N N . ALA A 1 87 ? 17.465 1.756 -17.185 1.00 97.69 87 ALA A N 1
ATOM 695 C CA . ALA A 1 87 ? 16.116 2.163 -16.796 1.00 97.69 87 ALA A CA 1
ATOM 696 C C . ALA A 1 87 ? 15.302 0.989 -16.229 1.00 97.69 87 ALA A C 1
ATOM 698 O O . ALA A 1 87 ? 14.708 1.116 -15.159 1.00 97.69 87 ALA A O 1
ATOM 699 N N . VAL A 1 88 ? 15.343 -0.179 -16.877 1.00 97.69 88 VAL A N 1
ATOM 700 C CA . VAL A 1 88 ? 14.674 -1.402 -16.404 1.00 97.69 88 VAL A CA 1
ATOM 701 C C . VAL A 1 88 ? 15.212 -1.831 -15.039 1.00 97.69 88 VAL A C 1
ATOM 703 O O . VAL A 1 88 ? 14.436 -2.153 -14.138 1.00 97.69 88 VAL A O 1
ATOM 706 N N . ALA A 1 89 ? 16.532 -1.797 -14.837 1.00 97.38 89 ALA A N 1
ATOM 707 C CA . ALA A 1 89 ? 17.129 -2.121 -13.545 1.00 97.38 89 ALA A CA 1
ATOM 708 C C . ALA A 1 89 ? 16.702 -1.135 -12.443 1.00 97.38 89 ALA A C 1
ATOM 710 O O . ALA A 1 89 ? 16.534 -1.545 -11.294 1.00 97.38 89 ALA A O 1
ATOM 711 N N . ARG A 1 90 ? 16.522 0.153 -12.765 1.00 96.94 90 ARG A N 1
ATOM 712 C CA . ARG A 1 90 ? 15.986 1.155 -11.829 1.00 96.94 90 ARG A CA 1
ATOM 713 C C . ARG A 1 90 ? 14.534 0.843 -11.460 1.00 96.94 90 ARG A C 1
ATOM 715 O O . ARG A 1 90 ? 14.250 0.654 -10.281 1.00 96.94 90 ARG A O 1
ATOM 722 N N . LEU A 1 91 ? 13.665 0.670 -12.457 1.00 96.50 91 LEU A N 1
ATOM 723 C CA . LEU A 1 91 ? 12.248 0.351 -12.250 1.00 96.50 91 LEU A CA 1
ATOM 724 C C . LEU A 1 91 ? 12.057 -0.941 -11.448 1.00 96.50 91 LEU A C 1
ATOM 726 O O . LEU A 1 91 ? 11.186 -1.018 -10.585 1.00 96.50 91 LEU A O 1
ATOM 730 N N . LYS A 1 92 ? 12.898 -1.956 -11.680 1.00 96.94 92 LYS A N 1
ATOM 731 C CA . LYS A 1 92 ? 12.854 -3.206 -10.913 1.00 96.94 92 LYS A CA 1
ATOM 732 C C . LYS A 1 92 ? 13.195 -2.993 -9.435 1.00 96.94 92 LYS A C 1
ATOM 734 O O . LYS A 1 92 ? 12.564 -3.615 -8.587 1.00 96.94 92 LYS A O 1
ATOM 739 N N . ARG A 1 93 ? 14.162 -2.125 -9.113 1.00 95.50 93 ARG A N 1
ATOM 740 C CA . ARG A 1 93 ? 14.494 -1.783 -7.717 1.00 95.50 93 ARG A CA 1
ATOM 741 C C . ARG A 1 93 ? 13.358 -1.033 -7.034 1.00 95.50 93 ARG A C 1
ATOM 743 O O . ARG A 1 93 ? 12.978 -1.419 -5.936 1.00 95.50 93 ARG A O 1
ATOM 750 N N . GLU A 1 94 ? 12.795 -0.033 -7.703 1.00 94.94 94 GLU A N 1
ATOM 751 C CA . GLU A 1 94 ? 11.644 0.727 -7.196 1.00 94.94 94 GLU A CA 1
ATOM 752 C C . GLU A 1 94 ? 10.439 -0.190 -6.967 1.00 94.94 94 GLU A C 1
ATOM 754 O O . GLU A 1 94 ? 9.796 -0.126 -5.924 1.00 94.94 94 GLU A O 1
ATOM 759 N N . LYS A 1 95 ? 10.177 -1.120 -7.895 1.00 95.62 95 LYS A N 1
ATOM 760 C CA . LYS A 1 95 ? 9.130 -2.128 -7.716 1.00 95.62 95 LYS A CA 1
ATOM 761 C C . LYS A 1 95 ? 9.365 -2.979 -6.466 1.00 95.62 95 LYS A C 1
ATOM 763 O O . LYS A 1 95 ? 8.457 -3.089 -5.658 1.00 95.62 95 LYS A O 1
ATOM 768 N N . MET A 1 96 ? 10.570 -3.522 -6.271 1.00 96.56 96 MET A N 1
ATOM 769 C CA . MET A 1 96 ? 10.872 -4.310 -5.065 1.00 96.56 96 MET A CA 1
ATOM 770 C C . MET A 1 96 ? 10.673 -3.495 -3.780 1.00 96.56 96 MET A C 1
ATOM 772 O O . MET A 1 96 ? 10.194 -4.028 -2.786 1.00 96.56 96 MET A O 1
ATOM 776 N N . GLN A 1 97 ? 11.023 -2.206 -3.788 1.00 94.44 97 GLN A N 1
ATOM 777 C CA . GLN A 1 97 ? 10.784 -1.325 -2.642 1.00 94.44 97 GLN A CA 1
ATOM 778 C C . GLN A 1 97 ? 9.286 -1.132 -2.376 1.00 94.44 97 GLN A C 1
ATOM 780 O O . GLN A 1 97 ? 8.870 -1.231 -1.221 1.00 94.44 97 GLN A O 1
ATOM 785 N N . ARG A 1 98 ? 8.470 -0.930 -3.422 1.00 95.56 98 ARG A N 1
ATOM 786 C CA . ARG A 1 98 ? 7.006 -0.875 -3.282 1.00 95.56 98 ARG A CA 1
ATOM 787 C C . ARG A 1 98 ? 6.427 -2.192 -2.780 1.00 95.56 98 ARG A C 1
ATOM 789 O O . ARG A 1 98 ? 5.605 -2.159 -1.874 1.00 95.56 98 ARG A O 1
ATOM 796 N N . ASP A 1 99 ? 6.876 -3.329 -3.307 1.00 96.81 99 ASP A N 1
ATOM 797 C CA . ASP A 1 99 ? 6.388 -4.652 -2.897 1.00 96.81 99 ASP A CA 1
ATOM 798 C C . ASP A 1 99 ? 6.603 -4.863 -1.381 1.00 96.81 99 ASP A C 1
ATOM 800 O O . ASP A 1 99 ? 5.688 -5.280 -0.674 1.00 96.81 99 ASP A O 1
ATOM 804 N N . VAL A 1 100 ? 7.760 -4.449 -0.843 1.00 97.00 100 VAL A N 1
ATOM 805 C CA . VAL A 1 100 ? 8.035 -4.478 0.608 1.00 97.00 100 VAL A CA 1
ATOM 806 C C . VAL A 1 100 ? 7.077 -3.583 1.405 1.00 97.00 100 VAL A C 1
ATOM 808 O O . VAL A 1 100 ? 6.672 -3.945 2.512 1.00 97.00 100 VAL A O 1
ATOM 811 N N . LEU A 1 101 ? 6.724 -2.401 0.893 1.00 96.81 101 LEU A N 1
ATOM 812 C CA . LEU A 1 101 ? 5.752 -1.522 1.554 1.00 96.81 101 LEU A CA 1
ATOM 813 C C . LEU A 1 101 ? 4.343 -2.125 1.530 1.00 96.81 101 LEU A C 1
ATOM 815 O O . LEU A 1 101 ? 3.658 -2.090 2.550 1.00 96.81 101 LEU A O 1
ATOM 819 N N . VAL A 1 102 ? 3.942 -2.733 0.412 1.00 97.75 102 VAL A N 1
ATOM 820 C CA . VAL A 1 102 ? 2.647 -3.413 0.264 1.00 97.75 102 VAL A CA 1
ATOM 821 C C . VAL A 1 102 ? 2.522 -4.582 1.244 1.00 97.75 102 VAL A C 1
ATOM 823 O O . VAL A 1 102 ? 1.493 -4.722 1.904 1.00 97.75 102 VAL A O 1
ATOM 826 N N . GLU A 1 103 ? 3.573 -5.387 1.416 1.00 97.88 103 GLU A N 1
ATOM 827 C CA . GLU A 1 103 ? 3.578 -6.466 2.414 1.00 97.88 103 GLU A CA 1
ATOM 828 C C . GLU A 1 103 ? 3.438 -5.932 3.847 1.00 97.88 103 GLU A C 1
ATOM 830 O O . GLU A 1 103 ? 2.673 -6.475 4.653 1.00 97.88 103 GLU A O 1
ATOM 835 N N . LYS A 1 104 ? 4.138 -4.837 4.175 1.00 98.00 104 LYS A N 1
ATOM 836 C CA . LYS A 1 104 ? 4.002 -4.174 5.482 1.00 98.00 104 LYS A CA 1
ATOM 837 C C . LYS A 1 104 ? 2.587 -3.647 5.702 1.00 98.00 104 LYS A C 1
ATOM 839 O O . LYS A 1 104 ? 2.058 -3.820 6.800 1.00 98.00 104 LYS A O 1
ATOM 844 N N . LEU A 1 105 ? 1.984 -3.033 4.684 1.00 98.12 105 LEU A N 1
ATOM 845 C CA . LEU A 1 105 ? 0.609 -2.542 4.737 1.00 98.12 105 LEU A CA 1
ATOM 846 C C . LEU A 1 105 ? -0.361 -3.692 5.024 1.00 98.12 105 LEU A C 1
ATOM 848 O O . LEU A 1 105 ? -1.110 -3.622 5.994 1.00 98.12 105 LEU A O 1
ATOM 852 N N . ALA A 1 106 ? -0.261 -4.800 4.284 1.00 98.38 106 ALA A N 1
ATOM 853 C CA . ALA A 1 106 ? -1.105 -5.976 4.497 1.00 98.38 106 ALA A CA 1
ATOM 854 C C . ALA A 1 106 ? -0.990 -6.534 5.930 1.00 98.38 106 ALA A C 1
ATOM 856 O O . ALA A 1 106 ? -1.988 -6.921 6.548 1.00 98.38 106 ALA A O 1
ATOM 857 N N . ALA A 1 107 ? 0.220 -6.545 6.500 1.00 98.38 107 ALA A N 1
ATOM 858 C CA . ALA A 1 107 ? 0.426 -6.958 7.885 1.00 98.38 107 ALA A CA 1
ATOM 859 C C . ALA A 1 107 ? -0.260 -6.009 8.887 1.00 98.38 107 ALA A C 1
ATOM 861 O O . ALA A 1 107 ? -0.886 -6.477 9.847 1.00 98.38 107 ALA A O 1
ATOM 862 N N . VAL A 1 108 ? -0.165 -4.692 8.671 1.00 98.31 108 VAL A N 1
ATOM 863 C CA . VAL A 1 108 ? -0.816 -3.675 9.513 1.00 98.31 108 VAL A CA 1
ATOM 864 C C . VAL A 1 108 ? -2.337 -3.746 9.382 1.00 98.31 108 VAL A C 1
ATOM 866 O O . VAL A 1 108 ? -3.014 -3.764 10.409 1.00 98.31 108 VAL A O 1
ATOM 869 N N . ASP A 1 109 ? -2.879 -3.903 8.178 1.00 98.25 109 ASP A N 1
ATOM 870 C CA . ASP A 1 109 ? -4.320 -4.063 7.949 1.00 98.25 109 ASP A CA 1
ATOM 871 C C . ASP A 1 109 ? -4.872 -5.300 8.660 1.00 98.25 109 ASP A C 1
ATOM 873 O O . ASP A 1 109 ? -5.912 -5.246 9.325 1.00 98.25 109 ASP A O 1
ATOM 877 N N . GLY A 1 110 ? -4.123 -6.407 8.637 1.00 98.31 110 GLY A N 1
ATOM 878 C CA . GLY A 1 110 ? -4.449 -7.589 9.430 1.00 98.31 110 GLY A CA 1
ATOM 879 C C . GLY A 1 110 ? -4.480 -7.309 10.940 1.00 98.31 110 GLY A C 1
ATOM 880 O O . GLY A 1 110 ? -5.327 -7.848 11.657 1.00 98.31 110 GLY A O 1
ATOM 881 N N . ILE A 1 111 ? -3.582 -6.459 11.451 1.00 98.12 111 ILE A N 1
ATOM 882 C CA . ILE A 1 111 ? -3.590 -6.025 12.858 1.00 98.12 111 ILE A CA 1
ATOM 883 C C . ILE A 1 111 ? -4.807 -5.141 13.148 1.00 98.12 111 ILE A C 1
ATOM 885 O O . ILE A 1 111 ? -5.465 -5.355 14.168 1.00 98.12 111 ILE A O 1
ATOM 889 N N . VAL A 1 112 ? -5.121 -4.179 12.277 1.00 98.44 112 VAL A N 1
ATOM 890 C CA . VAL A 1 112 ? -6.294 -3.300 12.408 1.00 98.44 112 VAL A CA 1
ATOM 891 C C . VAL A 1 112 ? -7.570 -4.134 12.486 1.00 98.44 112 VAL A C 1
ATOM 893 O O . VAL A 1 112 ? -8.358 -3.948 13.413 1.00 98.44 112 VAL A O 1
ATOM 896 N N . ALA A 1 113 ? -7.745 -5.101 11.582 1.00 98.38 113 ALA A N 1
ATOM 897 C CA . ALA A 1 113 ? -8.909 -5.984 11.566 1.00 98.38 113 ALA A CA 1
ATOM 898 C C . ALA A 1 113 ? -9.078 -6.738 12.896 1.00 98.38 113 ALA A C 1
ATOM 900 O O . ALA A 1 113 ? -10.147 -6.690 13.509 1.00 98.38 113 ALA A O 1
ATOM 901 N N . ARG A 1 114 ? -8.003 -7.356 13.408 1.00 98.00 114 ARG A N 1
ATOM 902 C CA . ARG A 1 114 ? -8.031 -8.058 14.704 1.00 98.00 114 ARG A CA 1
ATOM 903 C C . ARG A 1 114 ? -8.321 -7.120 15.876 1.00 98.00 114 ARG A C 1
ATOM 905 O O . ARG A 1 114 ? -9.063 -7.486 16.784 1.00 98.00 114 ARG A O 1
ATOM 912 N N . ARG A 1 115 ? -7.761 -5.906 15.872 1.00 97.94 115 ARG A N 1
ATOM 913 C CA . ARG A 1 115 ? -8.013 -4.906 16.925 1.00 97.94 115 ARG A CA 1
ATOM 914 C C . ARG A 1 115 ? -9.458 -4.411 16.906 1.00 97.94 115 ARG A C 1
ATOM 916 O O . ARG A 1 115 ? -10.049 -4.284 17.972 1.00 97.94 115 ARG A O 1
ATOM 923 N N . ARG A 1 116 ? -10.040 -4.194 15.722 1.00 98.19 116 ARG A N 1
ATOM 924 C CA . ARG A 1 116 ? -11.464 -3.851 15.566 1.00 98.19 116 ARG A CA 1
ATOM 925 C C . ARG A 1 116 ? -12.369 -4.971 16.075 1.00 98.19 116 ARG A C 1
ATOM 927 O O . ARG A 1 116 ? -13.321 -4.691 16.792 1.00 98.19 116 ARG A O 1
ATOM 934 N N . GLN A 1 117 ? -12.037 -6.228 15.782 1.00 98.00 117 GLN A N 1
ATOM 935 C CA . GLN A 1 117 ? -12.776 -7.375 16.314 1.00 98.00 117 GLN A CA 1
ATOM 936 C C . GLN A 1 117 ? -12.702 -7.442 17.848 1.00 98.00 117 GLN A C 1
ATOM 938 O O . GLN A 1 117 ? -13.724 -7.618 18.503 1.00 98.00 117 GLN A O 1
ATOM 943 N N . ALA A 1 118 ? -11.515 -7.257 18.433 1.00 96.31 118 ALA A N 1
ATOM 944 C CA . ALA A 1 118 ? -11.353 -7.228 19.887 1.00 96.31 118 ALA A CA 1
ATOM 945 C C . ALA A 1 118 ? -12.131 -6.071 20.539 1.00 96.31 118 ALA A C 1
ATOM 947 O O . ALA A 1 118 ? -12.756 -6.261 21.578 1.00 96.31 118 ALA A O 1
ATOM 948 N N . LEU A 1 119 ? -12.133 -4.889 19.914 1.00 98.00 119 LEU A N 1
ATOM 949 C CA . LEU A 1 119 ? -12.927 -3.748 20.366 1.00 98.00 119 LEU A CA 1
ATOM 950 C C . LEU A 1 119 ? -14.429 -4.066 20.355 1.00 98.00 119 LEU A C 1
ATOM 952 O O . LEU A 1 119 ? -15.096 -3.813 21.353 1.00 98.00 119 LEU A O 1
ATOM 956 N N . ALA A 1 120 ? -14.940 -4.672 19.280 1.00 98.12 120 ALA A N 1
ATOM 957 C CA . ALA A 1 120 ? -16.347 -5.060 19.184 1.00 98.12 120 ALA A CA 1
ATOM 958 C C . ALA A 1 120 ? -16.762 -6.024 20.312 1.00 98.12 120 ALA A C 1
ATOM 960 O O . ALA A 1 120 ? -17.836 -5.870 20.886 1.00 98.12 120 ALA A O 1
ATOM 961 N N . ILE A 1 121 ? -15.883 -6.960 20.694 1.00 97.50 121 ILE A N 1
ATOM 962 C CA . ILE A 1 121 ? -16.118 -7.869 21.830 1.00 97.50 121 ILE A CA 1
ATOM 963 C C . ILE A 1 121 ? -16.257 -7.091 23.148 1.00 97.50 121 ILE A C 1
ATOM 965 O O . ILE A 1 121 ? -17.151 -7.383 23.945 1.00 97.50 121 ILE A O 1
ATOM 969 N N . VAL A 1 122 ? -15.396 -6.097 23.393 1.00 97.56 122 VAL A N 1
ATOM 970 C CA . VAL A 1 122 ? -15.488 -5.250 24.597 1.00 97.56 122 VAL A CA 1
ATOM 971 C C . VAL A 1 122 ? -16.783 -4.436 24.580 1.00 97.56 122 VAL A C 1
ATOM 973 O O . VAL A 1 122 ? -17.473 -4.359 25.596 1.00 97.56 122 VAL A O 1
ATOM 976 N N . GLU A 1 123 ? -17.156 -3.874 23.430 1.00 98.00 123 GLU A N 1
ATOM 977 C CA . GLU A 1 123 ? -18.402 -3.117 23.272 1.00 98.00 123 GLU A CA 1
ATOM 978 C C . GLU A 1 123 ? -19.647 -3.981 23.514 1.00 98.00 123 GLU A C 1
ATOM 980 O O . GLU A 1 123 ? -20.566 -3.550 24.212 1.00 98.00 123 GLU A O 1
ATOM 985 N N . ASP A 1 124 ? -19.662 -5.221 23.025 1.00 98.00 124 ASP A N 1
ATOM 986 C CA . ASP A 1 124 ? -20.732 -6.182 23.311 1.00 98.00 124 ASP A CA 1
ATOM 987 C C . ASP A 1 124 ? -20.823 -6.522 24.795 1.00 98.00 124 ASP A C 1
ATOM 989 O O . ASP A 1 124 ? -21.920 -6.577 25.358 1.00 98.00 124 ASP A O 1
ATOM 993 N N . ARG A 1 125 ? -19.680 -6.694 25.462 1.00 97.50 125 ARG A N 1
ATOM 994 C CA . ARG A 1 125 ? -19.650 -6.976 26.897 1.00 97.50 125 ARG A CA 1
ATOM 995 C C . ARG A 1 125 ? -20.169 -5.799 27.719 1.00 97.50 125 ARG A C 1
ATOM 997 O O . ARG A 1 125 ? -20.942 -6.016 28.648 1.00 97.50 125 ARG A O 1
ATOM 1004 N N . ILE A 1 126 ? -19.817 -4.565 27.345 1.00 98.00 126 ILE A N 1
ATOM 1005 C CA . ILE A 1 126 ? -20.385 -3.351 27.952 1.00 98.00 126 ILE A CA 1
ATOM 1006 C C . ILE A 1 126 ? -21.905 -3.354 27.794 1.00 98.00 126 ILE A C 1
ATOM 1008 O O . ILE A 1 126 ? -22.605 -3.207 28.792 1.00 98.00 126 ILE A O 1
ATOM 1012 N N . ARG A 1 127 ? -22.421 -3.593 26.578 1.00 97.81 127 ARG A N 1
ATOM 1013 C CA . ARG A 1 127 ? -23.871 -3.652 26.324 1.00 97.81 127 ARG A CA 1
ATOM 1014 C C . ARG A 1 127 ? -24.572 -4.661 27.234 1.00 97.81 127 ARG A C 1
ATOM 1016 O O . ARG A 1 127 ? -25.581 -4.325 27.850 1.00 97.81 127 ARG A O 1
ATOM 1023 N N . GLN A 1 128 ? -24.027 -5.871 27.356 1.00 97.50 128 GLN A N 1
ATOM 1024 C CA . GLN A 1 128 ? -24.582 -6.910 28.230 1.00 97.50 128 GLN A CA 1
ATOM 1025 C C . GLN A 1 128 ? -24.574 -6.494 29.706 1.00 97.50 128 GLN A C 1
ATOM 1027 O O . GLN A 1 128 ? -25.561 -6.694 30.409 1.00 97.50 128 GLN A O 1
ATOM 1032 N N . TYR A 1 129 ? -23.481 -5.894 30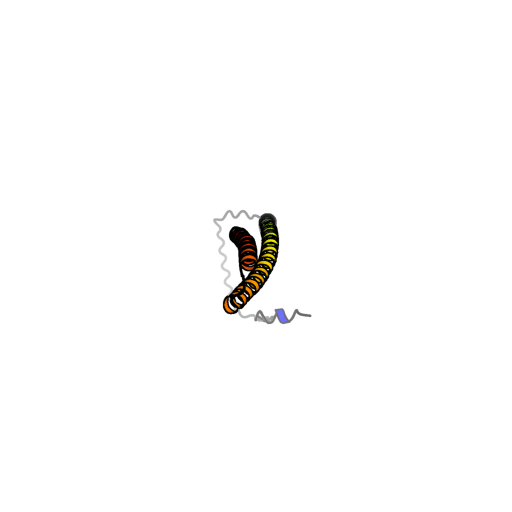.181 1.00 97.69 129 TYR A N 1
ATOM 1033 C CA . TYR A 1 129 ? -23.373 -5.446 31.569 1.00 97.69 129 TYR A CA 1
ATOM 1034 C C . TYR A 1 129 ? -24.358 -4.319 31.877 1.00 97.69 129 TYR A C 1
ATOM 1036 O O . TYR A 1 129 ? -25.014 -4.363 32.914 1.00 97.69 129 TYR A O 1
ATOM 1044 N N . THR A 1 130 ? -24.529 -3.370 30.954 1.00 97.00 130 THR A N 1
ATOM 1045 C CA . THR A 1 130 ? -25.521 -2.299 31.081 1.00 97.00 130 THR A CA 1
ATOM 1046 C C . THR A 1 130 ? -26.944 -2.851 31.164 1.00 97.00 130 THR A C 1
ATOM 1048 O O . THR A 1 130 ? -27.691 -2.446 32.050 1.00 97.00 130 THR A O 1
ATOM 1051 N N . VAL A 1 131 ? -27.316 -3.804 30.298 1.00 97.50 131 VAL A N 1
ATOM 1052 C CA . VAL A 1 131 ? -28.643 -4.456 30.343 1.00 97.50 131 VAL A CA 1
ATOM 1053 C C . VAL A 1 131 ? -28.876 -5.164 31.679 1.00 97.50 131 VAL A C 1
ATOM 1055 O O . VAL A 1 131 ? -29.981 -5.128 32.214 1.00 97.50 131 VAL A O 1
ATOM 1058 N N . ASN A 1 132 ? -27.827 -5.755 32.246 1.00 96.81 132 ASN A N 1
ATOM 1059 C CA . ASN A 1 132 ? -27.886 -6.467 33.519 1.00 96.81 132 ASN A CA 1
ATOM 1060 C C . ASN A 1 132 ? -27.744 -5.549 34.750 1.00 96.81 132 ASN A C 1
ATOM 1062 O O . ASN A 1 132 ? -27.687 -6.052 35.870 1.00 96.81 132 ASN A O 1
ATOM 1066 N N . GLY A 1 133 ? -27.651 -4.224 34.570 1.00 96.31 133 GLY A N 1
ATOM 1067 C CA . GLY A 1 133 ? -27.484 -3.261 35.665 1.00 96.31 133 GLY A CA 1
ATOM 1068 C C . GLY A 1 133 ? -26.150 -3.376 36.415 1.00 96.31 133 GLY A C 1
ATOM 1069 O O . GLY A 1 133 ? -26.061 -2.969 37.571 1.00 96.31 133 GLY A O 1
ATOM 1070 N N . MET A 1 134 ? -25.125 -3.955 35.786 1.00 97.12 134 MET A N 1
ATOM 1071 C CA . MET A 1 134 ? -23.791 -4.133 36.364 1.00 97.12 134 MET A CA 1
ATOM 1072 C C . MET A 1 134 ? -22.886 -2.922 36.097 1.00 97.12 134 MET A C 1
ATOM 1074 O O . MET A 1 134 ? -23.083 -2.185 35.130 1.00 97.12 134 MET A O 1
ATOM 1078 N N . ASP A 1 135 ? -21.854 -2.742 36.929 1.00 96.12 135 ASP A N 1
ATOM 1079 C CA . ASP A 1 135 ? -20.848 -1.695 36.728 1.00 96.12 135 ASP A CA 1
ATOM 1080 C C . ASP A 1 135 ? -20.020 -1.942 35.453 1.00 96.12 135 ASP A C 1
ATOM 1082 O O . ASP A 1 135 ? -19.481 -3.029 35.234 1.00 96.12 135 ASP A O 1
ATOM 1086 N N . THR A 1 136 ? -19.903 -0.911 34.616 1.00 97.06 136 THR A N 1
ATOM 1087 C CA . THR A 1 136 ? -19.153 -0.935 33.354 1.00 97.06 136 THR A CA 1
ATOM 1088 C C . THR A 1 136 ? -17.882 -0.091 33.374 1.00 97.06 136 THR A C 1
ATOM 1090 O O . THR A 1 136 ? -17.200 -0.036 32.354 1.00 97.06 136 THR A O 1
ATOM 1093 N N . THR A 1 137 ? -17.549 0.586 34.479 1.00 96.31 137 THR A N 1
ATOM 1094 C CA . THR A 1 137 ? -16.432 1.551 34.536 1.00 96.31 137 THR A CA 1
ATOM 1095 C C . THR A 1 137 ? -15.112 0.972 34.017 1.00 96.31 137 THR A C 1
ATOM 1097 O O . THR A 1 137 ? -14.482 1.557 33.136 1.00 96.31 137 THR A O 1
ATOM 1100 N N . GLN A 1 138 ? -14.724 -0.222 34.477 1.00 95.62 138 GLN A N 1
ATOM 1101 C CA . GLN A 1 138 ? -13.496 -0.890 34.024 1.00 95.62 138 GLN A CA 1
ATOM 1102 C C . GLN A 1 138 ? -13.529 -1.242 32.531 1.00 95.62 138 GLN A C 1
ATOM 1104 O O . GLN A 1 138 ? -12.548 -1.024 31.820 1.00 95.62 138 GLN A O 1
ATOM 1109 N N . LEU A 1 139 ? -14.666 -1.742 32.038 1.00 96.31 139 LEU A N 1
ATOM 1110 C CA . LEU A 1 139 ? -14.828 -2.088 30.625 1.00 96.31 139 LEU A CA 1
ATOM 1111 C C . LEU A 1 139 ? -14.782 -0.843 29.729 1.00 96.31 139 LEU A C 1
ATOM 1113 O O . LEU A 1 139 ? -14.267 -0.912 28.616 1.00 96.31 139 LEU A O 1
ATOM 1117 N N . GLN A 1 140 ? -15.266 0.309 30.204 1.00 97.06 140 GLN A N 1
ATOM 1118 C CA . GLN A 1 140 ? -15.149 1.570 29.467 1.00 97.06 140 GLN A CA 1
ATOM 1119 C C . GLN A 1 140 ? -13.690 2.020 29.329 1.00 97.06 140 GLN A C 1
ATOM 1121 O O . GLN A 1 140 ? -13.276 2.401 28.234 1.00 97.06 140 GLN A O 1
ATOM 1126 N N . VAL A 1 141 ? -12.885 1.893 30.388 1.00 97.56 141 VAL A N 1
ATOM 1127 C CA . VAL A 1 141 ? -11.437 2.162 30.318 1.00 97.56 141 VAL A CA 1
ATOM 1128 C C . VAL A 1 141 ? -10.751 1.211 29.329 1.00 97.56 141 VAL A C 1
ATOM 1130 O O . VAL A 1 141 ? -9.923 1.635 28.516 1.00 97.56 141 VAL A O 1
ATOM 1133 N N . GLU A 1 142 ? -11.116 -0.074 29.346 1.00 96.75 142 GLU A N 1
ATOM 1134 C CA . GLU A 1 142 ? -10.607 -1.052 28.381 1.00 96.75 142 GLU A CA 1
ATOM 1135 C C . GLU A 1 142 ? -10.999 -0.694 26.939 1.00 96.75 142 GLU A C 1
ATOM 1137 O O . GLU A 1 142 ? -10.150 -0.742 26.042 1.00 96.75 142 GLU A O 1
ATOM 1142 N N . ARG A 1 143 ? -12.251 -0.275 26.716 1.00 97.69 143 ARG A N 1
ATOM 1143 C CA . ARG A 1 143 ? -12.755 0.176 25.413 1.00 97.69 143 ARG A CA 1
ATOM 1144 C C . ARG A 1 143 ? -11.952 1.358 24.887 1.00 97.69 143 ARG A C 1
ATOM 1146 O O . ARG A 1 143 ? -11.535 1.331 23.733 1.00 97.69 143 ARG A O 1
ATOM 1153 N N . GLU A 1 144 ? -11.696 2.374 25.706 1.00 97.81 144 GLU A N 1
ATOM 1154 C CA . GLU A 1 144 ? -10.882 3.524 25.296 1.00 97.81 144 GLU A CA 1
ATOM 1155 C C . GLU A 1 144 ? -9.450 3.118 24.937 1.00 97.81 144 GLU A C 1
ATOM 1157 O O . GLU A 1 144 ? -8.908 3.548 23.918 1.00 97.81 144 GLU A O 1
ATOM 1162 N N . SER A 1 145 ? -8.836 2.246 25.737 1.00 96.75 145 SER A N 1
ATOM 1163 C CA . SER A 1 145 ? -7.511 1.697 25.436 1.00 96.75 145 SER A CA 1
ATOM 1164 C C . SER A 1 145 ? -7.508 0.891 24.127 1.00 96.75 145 SER A C 1
ATOM 1166 O O . SER A 1 145 ? -6.580 0.985 23.318 1.00 96.75 145 SER A O 1
ATOM 1168 N N . ALA A 1 146 ? -8.555 0.104 23.869 1.00 96.62 146 ALA A N 1
ATOM 1169 C CA . ALA A 1 146 ? -8.736 -0.616 22.611 1.00 96.62 146 ALA A CA 1
ATOM 1170 C C . ALA A 1 146 ? -8.935 0.335 21.416 1.00 96.62 146 ALA A C 1
ATOM 1172 O O . ALA A 1 146 ? -8.287 0.137 20.388 1.00 96.62 146 ALA A O 1
ATOM 1173 N N . LEU A 1 147 ? -9.734 1.395 21.568 1.00 98.06 147 LEU A N 1
ATOM 1174 C CA . LEU A 1 147 ? -9.937 2.434 20.554 1.00 98.06 147 LEU A CA 1
ATOM 1175 C C . LEU A 1 147 ? -8.620 3.111 20.166 1.00 98.06 147 LEU A C 1
ATOM 1177 O O . LEU A 1 147 ? -8.277 3.121 18.985 1.00 98.06 147 LEU A O 1
ATOM 1181 N N . ARG A 1 148 ? -7.822 3.564 21.142 1.00 97.62 148 ARG A N 1
ATOM 1182 C CA . ARG A 1 148 ? -6.506 4.177 20.871 1.00 97.62 148 ARG A CA 1
ATOM 1183 C C . ARG A 1 148 ? -5.575 3.229 20.116 1.00 97.62 148 ARG A C 1
ATOM 1185 O O . ARG A 1 148 ? -4.828 3.647 19.231 1.00 97.62 148 ARG A O 1
ATOM 1192 N N . ARG A 1 149 ? -5.615 1.928 20.430 1.00 95.88 149 ARG A N 1
ATOM 1193 C CA . ARG A 1 149 ? -4.842 0.910 19.699 1.00 95.88 149 ARG A CA 1
ATOM 1194 C C . ARG A 1 149 ? -5.330 0.750 18.257 1.00 95.88 149 ARG A C 1
ATOM 1196 O O . ARG A 1 149 ? -4.492 0.534 17.382 1.00 95.88 149 ARG A O 1
ATOM 1203 N N . VAL A 1 150 ? -6.637 0.806 17.999 1.00 98.25 150 VAL A N 1
ATOM 1204 C CA . VAL A 1 150 ? -7.178 0.777 16.629 1.00 98.25 150 VAL A CA 1
ATOM 1205 C C . VAL A 1 150 ? -6.715 2.011 15.863 1.00 98.25 150 VAL A C 1
ATOM 1207 O O . VAL A 1 150 ? -6.123 1.856 14.803 1.00 98.25 150 VAL A O 1
ATOM 1210 N N . GLU A 1 151 ? -6.900 3.200 16.431 1.00 98.19 151 GLU A N 1
ATOM 1211 C CA . GLU A 1 151 ? -6.522 4.479 15.820 1.00 98.19 151 GLU A CA 1
ATOM 1212 C C . GLU A 1 151 ? -5.028 4.532 15.477 1.00 98.19 151 GLU A C 1
ATOM 1214 O O . GLU A 1 151 ? -4.656 4.783 14.338 1.00 98.19 151 GLU A O 1
ATOM 1219 N N . THR A 1 152 ? -4.158 4.165 16.422 1.00 97.88 152 THR A N 1
ATOM 1220 C CA . THR A 1 152 ? -2.703 4.144 16.188 1.00 97.88 152 THR A CA 1
ATOM 1221 C C . THR A 1 152 ? -2.314 3.205 15.040 1.00 97.88 152 THR A C 1
ATOM 1223 O O . THR A 1 152 ? -1.394 3.495 14.278 1.00 97.88 152 THR A O 1
ATOM 1226 N N . ALA A 1 153 ? -2.979 2.049 14.920 1.00 97.44 153 ALA A N 1
ATOM 1227 C CA . ALA A 1 153 ? -2.717 1.122 13.820 1.00 97.44 153 ALA A CA 1
ATOM 1228 C C . ALA A 1 153 ? -3.301 1.621 12.494 1.00 97.44 153 ALA A C 1
ATOM 1230 O O . ALA A 1 153 ? -2.673 1.411 11.461 1.00 97.44 153 ALA A O 1
ATOM 1231 N N . GLN A 1 154 ? -4.458 2.286 12.531 1.00 98.06 154 GLN A N 1
ATOM 1232 C CA . GLN A 1 154 ? -5.084 2.876 11.354 1.00 98.06 154 GLN A CA 1
ATOM 1233 C C . GLN A 1 154 ? -4.208 3.984 10.774 1.00 98.06 154 GLN A C 1
ATOM 1235 O O . GLN A 1 154 ? -3.845 3.893 9.612 1.00 98.06 154 GLN A O 1
ATOM 1240 N N . ASN A 1 155 ? -3.749 4.924 11.603 1.00 98.19 155 ASN A N 1
ATOM 1241 C CA . ASN A 1 155 ? -2.863 6.005 11.163 1.00 98.19 155 ASN A CA 1
ATOM 1242 C C . ASN A 1 155 ? -1.596 5.463 10.486 1.00 98.19 155 ASN A C 1
ATOM 1244 O O . ASN A 1 155 ? -1.115 6.026 9.511 1.00 98.19 155 ASN A O 1
ATOM 1248 N N . LYS A 1 156 ? -1.065 4.336 10.979 1.00 97.75 156 LYS A N 1
ATOM 1249 C CA . LYS A 1 156 ? 0.086 3.669 10.363 1.00 97.75 156 LYS A CA 1
ATOM 1250 C C . LYS A 1 156 ? -0.254 2.977 9.038 1.00 97.75 156 LYS A C 1
ATOM 1252 O O . LYS A 1 156 ? 0.609 2.903 8.169 1.00 97.75 156 LYS A O 1
ATOM 1257 N N . SER A 1 157 ? -1.460 2.424 8.901 1.00 98.06 157 SER A N 1
ATOM 1258 C CA . SER A 1 157 ? -1.948 1.896 7.620 1.00 98.06 157 SER A CA 1
ATOM 1259 C C . SER A 1 157 ? -2.052 3.031 6.600 1.00 98.06 157 SER A C 1
ATOM 1261 O O . SER A 1 157 ? -1.470 2.930 5.523 1.00 98.06 157 SER A O 1
ATOM 1263 N N . ASP A 1 158 ? -2.665 4.149 6.991 1.00 97.69 158 ASP A N 1
ATOM 1264 C CA . ASP A 1 158 ? -2.857 5.321 6.136 1.00 97.69 158 ASP A CA 1
ATOM 1265 C C . ASP A 1 158 ? -1.500 5.926 5.707 1.00 97.69 158 ASP A C 1
ATOM 1267 O O . ASP A 1 158 ? -1.265 6.146 4.522 1.00 97.69 158 ASP A O 1
ATOM 1271 N N . GLU A 1 159 ? -0.539 6.066 6.631 1.00 97.56 159 GLU A N 1
ATOM 1272 C CA . GLU A 1 159 ? 0.824 6.530 6.314 1.00 97.56 159 GLU A CA 1
ATOM 1273 C C . GLU A 1 159 ? 1.531 5.618 5.292 1.00 97.56 159 GLU A C 1
ATOM 1275 O O . GLU A 1 159 ? 2.220 6.091 4.386 1.00 97.56 159 GLU A O 1
ATOM 1280 N N . LEU A 1 160 ? 1.370 4.296 5.416 1.00 97.19 160 LEU A N 1
ATOM 1281 C CA . LEU A 1 160 ? 1.937 3.344 4.459 1.00 97.19 160 LE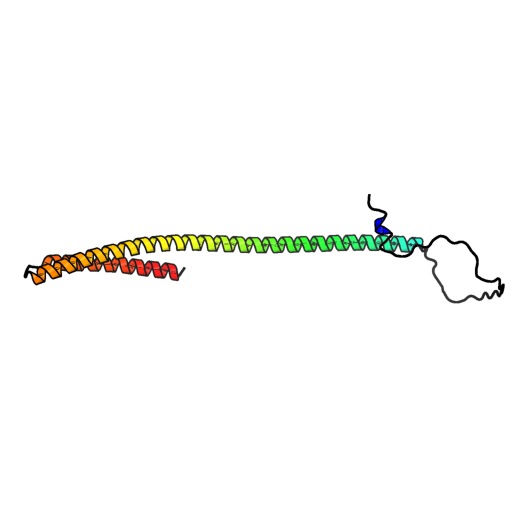U A CA 1
ATOM 1282 C C . LEU A 1 160 ? 1.246 3.430 3.093 1.00 97.19 160 LEU A C 1
ATOM 1284 O O . LEU A 1 160 ? 1.926 3.308 2.073 1.00 97.19 160 LEU A O 1
ATOM 1288 N N . GLN A 1 161 ? -0.070 3.651 3.056 1.00 96.44 161 GLN A N 1
ATOM 1289 C CA . GLN A 1 161 ? -0.802 3.879 1.808 1.00 96.44 161 GLN A CA 1
ATOM 1290 C C . GLN A 1 161 ? -0.292 5.134 1.098 1.00 96.44 161 GLN A C 1
ATOM 1292 O O . GLN A 1 161 ? 0.006 5.070 -0.095 1.00 96.44 161 GLN A O 1
ATOM 1297 N N . ASP A 1 162 ? -0.098 6.231 1.830 1.00 96.62 162 ASP A N 1
ATOM 1298 C CA . ASP A 1 162 ? 0.451 7.473 1.283 1.00 96.62 162 ASP A CA 1
ATOM 1299 C C . ASP A 1 162 ? 1.871 7.277 0.734 1.00 96.62 162 ASP A C 1
ATOM 1301 O O . ASP A 1 162 ? 2.178 7.721 -0.375 1.00 96.62 162 ASP A O 1
ATOM 1305 N N . GLN A 1 163 ? 2.731 6.544 1.453 1.00 95.50 163 GLN A N 1
ATOM 1306 C CA . GLN A 1 163 ? 4.078 6.206 0.973 1.00 95.50 163 GLN A CA 1
ATOM 1307 C C . GLN A 1 163 ? 4.045 5.381 -0.321 1.00 95.50 163 GLN A C 1
ATOM 1309 O O . GLN A 1 163 ? 4.860 5.614 -1.214 1.00 95.50 163 GLN A O 1
ATOM 1314 N N . ILE A 1 164 ? 3.116 4.426 -0.441 1.00 94.69 164 ILE A N 1
ATOM 1315 C CA . ILE A 1 164 ? 2.959 3.598 -1.646 1.00 94.69 164 ILE A CA 1
ATOM 1316 C C . ILE A 1 164 ? 2.440 4.432 -2.822 1.00 94.69 164 ILE A C 1
ATOM 1318 O O . ILE A 1 164 ? 2.945 4.277 -3.929 1.00 94.69 164 ILE A O 1
ATOM 1322 N N . MET A 1 165 ? 1.460 5.311 -2.597 1.00 91.75 165 MET A N 1
ATOM 1323 C CA . MET A 1 165 ? 0.890 6.170 -3.644 1.00 91.75 165 MET A CA 1
ATOM 1324 C C . MET A 1 165 ? 1.859 7.262 -4.109 1.00 91.75 165 MET A C 1
ATOM 1326 O O . MET A 1 165 ? 1.813 7.667 -5.270 1.00 91.75 165 MET A O 1
ATOM 1330 N N . GLY A 1 166 ? 2.734 7.73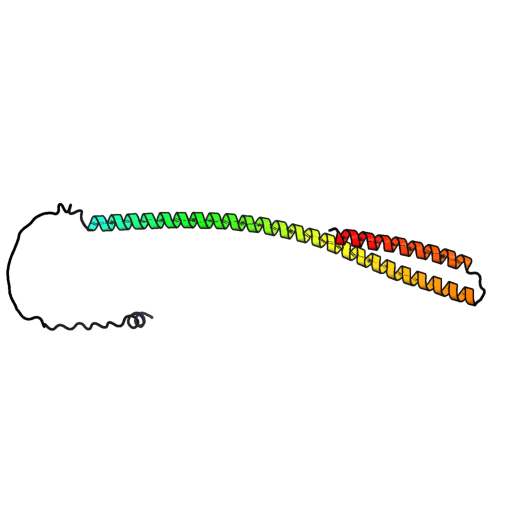6 -3.220 1.00 86.88 166 GLY A N 1
ATOM 1331 C CA . GLY A 1 166 ? 3.755 8.738 -3.526 1.00 86.88 166 GLY A CA 1
ATOM 1332 C C . GLY A 1 166 ? 5.034 8.204 -4.192 1.00 86.88 166 GLY A C 1
ATOM 1333 O O . GLY A 1 166 ? 5.876 9.021 -4.568 1.00 86.88 166 GLY A O 1
ATOM 1334 N N . SER A 1 167 ? 5.203 6.879 -4.327 1.00 69.50 167 SER A N 1
ATOM 1335 C CA . SER A 1 167 ? 6.417 6.201 -4.848 1.00 69.50 167 SER A CA 1
ATOM 1336 C C . SER A 1 167 ? 6.238 5.594 -6.242 1.00 69.50 167 SER A C 1
ATOM 1338 O O . SER A 1 167 ? 7.207 5.549 -7.037 1.00 69.50 167 SER A O 1
#